Protein AF-A0A7V4Y779-F1 (afdb_monomer)

Structure (mmCIF, N/CA/C/O backbone):
data_AF-A0A7V4Y779-F1
#
_entry.id   AF-A0A7V4Y779-F1
#
loop_
_atom_site.group_PDB
_atom_site.id
_atom_site.type_symbol
_atom_site.label_atom_id
_atom_site.label_alt_id
_atom_site.label_comp_id
_atom_site.label_asym_id
_atom_site.label_entity_id
_atom_site.label_seq_id
_atom_site.pdbx_PDB_ins_code
_atom_site.Cartn_x
_atom_site.Cartn_y
_atom_site.Cartn_z
_atom_site.occupancy
_atom_site.B_iso_or_equiv
_atom_site.auth_seq_id
_atom_site.auth_comp_id
_atom_site.auth_asym_id
_atom_site.auth_atom_id
_atom_site.pdbx_PDB_model_num
ATOM 1 N N . MET A 1 1 ? -20.530 13.676 8.267 1.00 51.16 1 MET A N 1
ATOM 2 C CA . MET A 1 1 ? -19.904 12.947 7.145 1.00 51.16 1 MET A CA 1
ATOM 3 C C . MET A 1 1 ? -19.559 11.558 7.642 1.00 51.16 1 MET A C 1
ATOM 5 O O . MET A 1 1 ? -18.987 11.462 8.720 1.00 51.16 1 MET A O 1
ATOM 9 N N . SER A 1 2 ? -19.964 10.512 6.928 1.00 80.88 2 SER A N 1
ATOM 10 C CA . SER A 1 2 ? -19.666 9.124 7.300 1.00 80.88 2 SER A CA 1
ATOM 11 C C . SER A 1 2 ? -18.185 8.817 7.057 1.00 80.88 2 SER A C 1
ATOM 13 O O . SER A 1 2 ? -17.607 9.321 6.093 1.00 80.88 2 SER A O 1
ATOM 15 N N . GLN A 1 3 ? -17.570 8.020 7.930 1.00 87.81 3 GLN A N 1
ATOM 16 C CA . GLN A 1 3 ? -16.187 7.571 7.765 1.00 87.81 3 GLN A CA 1
ATOM 17 C C . GLN A 1 3 ? -16.073 6.675 6.524 1.00 87.81 3 GLN A C 1
ATOM 19 O O . GLN A 1 3 ? -16.968 5.875 6.250 1.00 87.81 3 GLN A O 1
ATOM 24 N N . LEU A 1 4 ? -14.987 6.823 5.764 1.00 95.44 4 LEU A N 1
ATOM 25 C CA . LEU A 1 4 ? -14.716 5.977 4.605 1.00 95.44 4 LEU A CA 1
ATOM 26 C C . LEU A 1 4 ? -14.466 4.536 5.044 1.00 95.44 4 LEU A C 1
ATOM 28 O O . LEU A 1 4 ? -13.885 4.284 6.104 1.00 95.44 4 LEU A O 1
ATOM 32 N N . SER A 1 5 ? -14.845 3.591 4.184 1.00 97.19 5 SER A N 1
ATOM 33 C CA . SER A 1 5 ? -14.383 2.217 4.327 1.00 97.19 5 SER A CA 1
ATOM 34 C C . SER A 1 5 ? -12.861 2.147 4.136 1.00 97.19 5 SER A C 1
ATOM 36 O O . SER A 1 5 ? -12.240 3.030 3.536 1.00 97.19 5 SER A O 1
ATOM 38 N N . VAL A 1 6 ? -12.245 1.071 4.629 1.00 97.69 6 VAL A N 1
ATOM 39 C CA . VAL A 1 6 ? -10.813 0.809 4.417 1.00 97.69 6 VAL A CA 1
ATOM 40 C C . VAL A 1 6 ? -10.481 0.736 2.921 1.00 97.69 6 VAL A C 1
ATOM 42 O O . VAL A 1 6 ? -9.465 1.282 2.501 1.00 97.69 6 VAL A O 1
ATOM 45 N N . GLU A 1 7 ? -11.341 0.111 2.112 1.00 97.81 7 GLU A N 1
ATOM 46 C CA . GLU A 1 7 ? -11.164 0.024 0.656 1.00 97.81 7 GLU A CA 1
ATOM 47 C C . GLU A 1 7 ? -11.185 1.416 0.011 1.00 97.81 7 GLU A C 1
ATOM 49 O O . GLU A 1 7 ? -10.229 1.791 -0.672 1.00 97.81 7 GLU A O 1
ATOM 54 N N . ASP A 1 8 ? -12.216 2.216 0.295 1.00 98.12 8 ASP A N 1
ATOM 55 C CA . ASP A 1 8 ? -12.373 3.552 -0.292 1.00 98.12 8 ASP A CA 1
ATOM 56 C C . ASP A 1 8 ? -11.234 4.487 0.107 1.00 98.12 8 ASP A C 1
ATOM 58 O O . ASP A 1 8 ? -10.712 5.231 -0.725 1.00 98.12 8 ASP A O 1
ATOM 62 N N . PHE A 1 9 ? -10.809 4.425 1.372 1.00 98.19 9 PHE A N 1
ATOM 63 C CA . PHE A 1 9 ? -9.679 5.202 1.863 1.00 98.19 9 PHE A CA 1
ATOM 64 C C . PHE A 1 9 ? -8.394 4.866 1.097 1.00 98.19 9 PHE A C 1
ATOM 66 O O . PHE A 1 9 ? -7.674 5.765 0.662 1.00 98.19 9 PHE A O 1
ATOM 73 N N . VAL A 1 10 ? -8.103 3.576 0.902 1.00 98.19 10 VAL A N 1
ATOM 74 C CA . VAL A 1 10 ? -6.882 3.134 0.215 1.00 98.19 10 VAL A CA 1
ATOM 75 C C . VAL A 1 10 ? -6.910 3.523 -1.261 1.00 98.19 10 VAL A C 1
ATOM 77 O O . VAL A 1 10 ? -5.927 4.066 -1.768 1.00 98.19 10 VAL A O 1
ATOM 80 N N . LEU A 1 11 ? -8.032 3.307 -1.951 1.00 97.81 11 LEU A N 1
ATOM 81 C CA . LEU A 1 11 ? -8.179 3.680 -3.360 1.00 97.81 11 LEU A CA 1
ATOM 82 C C . LEU A 1 11 ? -8.077 5.198 -3.560 1.00 97.81 11 LEU A C 1
ATOM 84 O O . LEU A 1 11 ? -7.433 5.661 -4.506 1.00 97.81 11 LEU A O 1
ATOM 88 N N . LEU A 1 12 ? -8.659 5.982 -2.649 1.00 97.69 12 LEU A N 1
ATOM 89 C CA . LEU A 1 12 ? -8.519 7.435 -2.641 1.00 97.69 12 LEU A CA 1
ATOM 90 C C . LEU A 1 12 ? -7.056 7.849 -2.445 1.00 97.69 12 LEU A C 1
ATOM 92 O O . LEU A 1 12 ? -6.559 8.694 -3.193 1.00 97.69 12 LEU A O 1
ATOM 96 N N . ALA A 1 13 ? -6.358 7.240 -1.485 1.00 98.06 13 ALA A N 1
ATOM 97 C CA . ALA A 1 13 ? -4.958 7.534 -1.207 1.00 98.06 13 ALA A CA 1
ATOM 98 C C . ALA A 1 13 ? -4.060 7.250 -2.419 1.00 98.06 13 ALA A C 1
ATOM 100 O O . ALA A 1 13 ? -3.258 8.107 -2.786 1.00 98.06 13 ALA A O 1
ATOM 101 N N . ILE A 1 14 ? -4.232 6.109 -3.101 1.00 97.94 14 ILE A N 1
ATOM 102 C CA . ILE A 1 14 ? -3.466 5.780 -4.318 1.00 97.94 14 ILE A CA 1
ATOM 103 C C . ILE A 1 14 ? -3.647 6.872 -5.382 1.00 97.94 14 ILE A C 1
ATOM 105 O O . ILE A 1 14 ? -2.675 7.317 -5.988 1.00 97.94 14 ILE A O 1
ATOM 109 N N . LYS A 1 15 ? -4.877 7.363 -5.582 1.00 96.50 15 LYS A N 1
ATOM 110 C CA . LYS A 1 15 ? -5.168 8.403 -6.583 1.00 96.50 15 LYS A CA 1
ATOM 111 C C . LYS A 1 15 ? -4.650 9.787 -6.198 1.00 96.50 15 LYS A C 1
ATOM 113 O O . LYS A 1 15 ? -4.286 10.554 -7.088 1.00 96.50 15 LYS A O 1
ATOM 118 N N . LYS A 1 16 ? -4.671 10.130 -4.908 1.00 97.38 16 LYS A N 1
ATOM 119 C CA . LYS A 1 16 ? -4.373 11.484 -4.413 1.00 97.38 16 LYS A CA 1
ATOM 120 C C . LYS A 1 16 ? -2.919 11.691 -4.006 1.00 97.38 16 LYS A C 1
ATOM 122 O O . LYS A 1 16 ? -2.444 12.814 -4.104 1.00 97.38 16 LYS A O 1
ATOM 127 N N . LEU A 1 17 ? -2.232 10.639 -3.563 1.00 97.19 17 LEU A N 1
ATOM 128 C CA . LEU A 1 17 ? -0.853 10.714 -3.070 1.00 97.19 17 LEU A CA 1
ATOM 129 C C . LEU A 1 17 ? 0.186 10.283 -4.116 1.00 97.19 17 LEU A C 1
ATOM 131 O O . LEU A 1 17 ? 1.386 10.361 -3.854 1.00 97.19 17 LEU A O 1
ATOM 135 N N . ARG A 1 18 ? -0.244 9.808 -5.292 1.00 94.81 18 ARG A N 1
ATOM 136 C CA . ARG A 1 18 ? 0.669 9.496 -6.400 1.00 94.81 18 ARG A CA 1
ATOM 137 C C . ARG A 1 18 ? 1.290 10.760 -6.987 1.00 94.81 18 ARG A C 1
ATOM 139 O O . ARG A 1 18 ? 0.657 11.813 -7.027 1.00 94.81 18 ARG A O 1
ATOM 146 N N . THR A 1 19 ? 2.522 10.639 -7.471 1.00 91.81 19 THR A N 1
ATOM 147 C CA . THR A 1 19 ? 3.307 11.756 -8.003 1.00 91.81 19 THR A CA 1
ATOM 148 C C . THR A 1 19 ? 3.586 11.579 -9.494 1.00 91.81 19 THR A C 1
ATOM 150 O O . THR A 1 19 ? 4.020 10.518 -9.948 1.00 91.81 19 THR A O 1
ATOM 153 N N . GLY A 1 20 ? 3.340 12.641 -10.267 1.00 89.88 20 GLY A N 1
ATOM 154 C CA . GLY A 1 20 ? 3.533 12.646 -11.718 1.00 89.88 20 GLY A CA 1
ATOM 155 C C . GLY A 1 20 ? 2.737 11.543 -12.419 1.00 89.88 20 GLY A C 1
ATOM 156 O O . GLY A 1 20 ? 1.549 11.352 -12.162 1.00 89.88 20 GLY A O 1
ATOM 157 N N . GLU A 1 21 ? 3.409 10.807 -13.300 1.00 89.19 21 GLU A N 1
ATOM 158 C CA . GLU A 1 21 ? 2.817 9.703 -14.064 1.00 89.19 21 GLU A CA 1
ATOM 159 C C . GLU A 1 21 ? 2.885 8.349 -13.338 1.00 89.19 21 GLU A C 1
ATOM 161 O O . GLU A 1 21 ? 2.391 7.337 -13.846 1.00 89.19 21 GLU A O 1
ATOM 166 N N . PHE A 1 22 ? 3.482 8.297 -12.140 1.00 91.88 22 PHE A N 1
ATOM 167 C CA . PHE A 1 22 ? 3.613 7.050 -11.398 1.00 91.88 22 PHE A CA 1
ATOM 168 C C . PHE A 1 22 ? 2.246 6.579 -10.890 1.00 91.88 22 PHE A C 1
ATOM 170 O O . PHE A 1 22 ? 1.503 7.312 -10.245 1.00 91.88 22 PHE A O 1
ATOM 177 N N . LYS A 1 23 ? 1.898 5.326 -11.192 1.00 94.56 23 LYS A N 1
ATOM 178 C CA . LYS A 1 23 ? 0.547 4.786 -10.970 1.00 94.56 23 LYS A CA 1
ATOM 179 C C . LYS A 1 23 ? 0.279 4.239 -9.569 1.00 94.56 23 LYS A C 1
ATOM 181 O O . LYS A 1 23 ? -0.850 3.866 -9.269 1.00 94.56 23 LYS A O 1
ATOM 186 N N . GLY A 1 24 ? 1.302 4.165 -8.725 1.00 96.12 24 GLY A N 1
ATOM 187 C CA . GLY A 1 24 ? 1.187 3.655 -7.362 1.00 96.12 24 GLY A CA 1
ATOM 188 C C . GLY A 1 24 ? 1.693 4.645 -6.326 1.00 96.12 24 GLY A C 1
ATOM 189 O O . GLY A 1 24 ? 2.157 5.734 -6.656 1.00 96.12 24 GLY A O 1
ATOM 190 N N . ILE A 1 25 ? 1.642 4.239 -5.061 1.00 98.12 25 ILE A N 1
ATOM 191 C CA . ILE A 1 25 ? 2.183 5.016 -3.939 1.00 98.12 25 ILE A CA 1
ATOM 192 C C . ILE A 1 25 ? 3.050 4.140 -3.045 1.00 98.12 25 ILE A C 1
ATOM 194 O O . ILE A 1 25 ? 2.716 2.985 -2.790 1.00 98.12 25 ILE A O 1
ATOM 198 N N . HIS A 1 26 ? 4.159 4.681 -2.544 1.00 97.69 26 HIS A N 1
ATOM 199 C CA . HIS A 1 26 ? 4.963 3.993 -1.537 1.00 97.69 26 HIS A CA 1
ATOM 200 C C . HIS A 1 26 ? 4.303 4.133 -0.164 1.00 97.69 26 HIS A C 1
ATOM 202 O O . HIS A 1 26 ? 4.100 5.254 0.294 1.00 97.69 26 HIS A O 1
ATOM 208 N N . SER A 1 27 ? 4.017 3.029 0.526 1.00 97.06 27 SER A N 1
ATOM 209 C CA . SER A 1 27 ? 3.250 3.028 1.786 1.00 97.06 27 SER A CA 1
ATOM 210 C C . SER A 1 27 ? 3.846 3.919 2.885 1.00 97.06 27 SER A C 1
ATOM 212 O O . SER A 1 27 ? 3.115 4.588 3.610 1.00 97.06 27 SER A O 1
ATOM 214 N N . VAL A 1 28 ? 5.180 3.960 2.978 1.00 96.75 28 VAL A N 1
ATOM 215 C CA . VAL A 1 28 ? 5.913 4.837 3.909 1.00 96.75 28 VAL A CA 1
ATOM 216 C C . VAL A 1 28 ? 6.099 6.251 3.345 1.0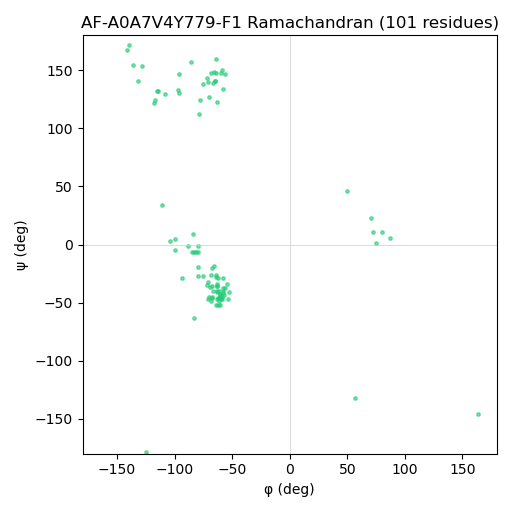0 96.75 28 VAL A C 1
ATOM 218 O O . VAL A 1 28 ? 5.552 7.195 3.898 1.00 96.75 28 VAL A O 1
ATOM 221 N N . TYR A 1 29 ? 6.824 6.417 2.231 1.00 95.75 29 TYR A N 1
ATOM 222 C CA . TYR A 1 29 ? 7.210 7.748 1.731 1.00 95.75 29 TYR A CA 1
ATOM 223 C C . TYR A 1 29 ? 6.057 8.641 1.259 1.00 95.75 29 TYR A C 1
ATOM 225 O O . TYR A 1 29 ? 6.237 9.849 1.177 1.00 95.75 29 TYR A O 1
ATOM 233 N N . SER A 1 30 ? 4.878 8.082 0.966 1.00 96.38 30 SER A N 1
ATOM 234 C CA . SER A 1 30 ? 3.683 8.887 0.664 1.00 96.38 30 SER A CA 1
ATOM 235 C C . SER A 1 30 ? 2.981 9.444 1.910 1.00 96.38 30 SER A C 1
ATOM 237 O O . SER A 1 30 ? 1.999 10.168 1.775 1.00 96.38 30 SER A O 1
ATOM 239 N N . GLY A 1 31 ? 3.415 9.059 3.116 1.00 97.50 31 GLY A N 1
ATOM 240 C CA . GLY A 1 31 ? 2.710 9.342 4.371 1.00 97.50 31 GLY A CA 1
ATOM 241 C C . GLY A 1 31 ? 1.458 8.483 4.592 1.00 97.50 31 GLY A C 1
ATOM 242 O O . GLY A 1 31 ? 0.794 8.620 5.619 1.00 97.50 31 GLY A O 1
ATOM 243 N N . PHE A 1 32 ? 1.138 7.561 3.672 1.00 98.31 32 PHE A N 1
ATOM 244 C CA . PHE A 1 32 ? -0.059 6.718 3.741 1.00 98.31 32 PHE A CA 1
ATOM 245 C C . PHE A 1 32 ? -0.182 5.956 5.067 1.00 98.31 32 PHE A C 1
ATOM 247 O O . PHE A 1 32 ? -1.251 5.967 5.669 1.00 98.31 32 PHE A O 1
ATOM 254 N N . ASN A 1 33 ? 0.892 5.321 5.547 1.00 98.19 33 ASN A N 1
ATOM 255 C CA . ASN A 1 33 ? 0.839 4.539 6.786 1.00 98.19 33 ASN A CA 1
ATOM 256 C C . ASN A 1 33 ? 0.480 5.390 8.013 1.00 98.19 33 ASN A C 1
ATOM 258 O O . ASN A 1 33 ? -0.263 4.928 8.879 1.00 98.19 33 ASN A O 1
ATOM 262 N N . GLU A 1 34 ? 1.011 6.609 8.104 1.00 98.19 34 GLU A N 1
ATOM 263 C CA . GLU A 1 34 ? 0.711 7.519 9.213 1.00 98.19 34 GLU A CA 1
ATOM 264 C C . GLU A 1 34 ? -0.721 8.042 9.104 1.00 98.19 34 GLU A C 1
ATOM 266 O O . GLU A 1 34 ? -1.483 7.946 10.065 1.00 98.19 34 GLU A O 1
ATOM 271 N N . ALA A 1 35 ? -1.122 8.486 7.909 1.00 98.25 35 ALA A N 1
ATOM 272 C CA . ALA A 1 35 ? -2.484 8.937 7.641 1.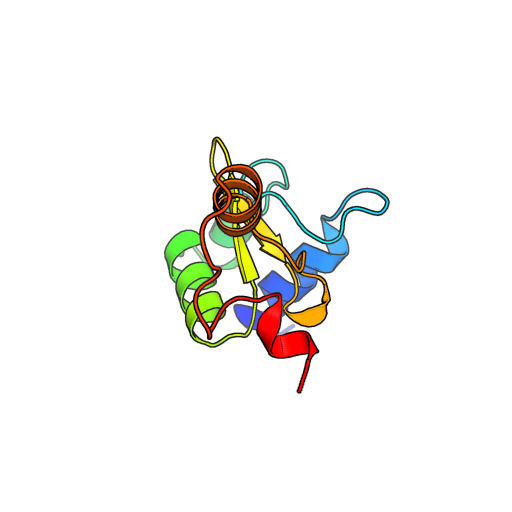00 98.25 35 ALA A CA 1
ATOM 273 C C . ALA A 1 35 ? -3.524 7.847 7.945 1.00 98.25 35 ALA A C 1
ATOM 275 O O . ALA A 1 35 ? -4.551 8.127 8.559 1.00 98.25 35 ALA A O 1
ATOM 276 N N . PHE A 1 36 ? -3.245 6.595 7.569 1.00 98.31 36 PHE A N 1
ATOM 277 C CA . PHE A 1 36 ? -4.117 5.455 7.838 1.00 98.31 36 PHE A CA 1
ATOM 278 C C . PHE A 1 36 ? -4.298 5.226 9.340 1.0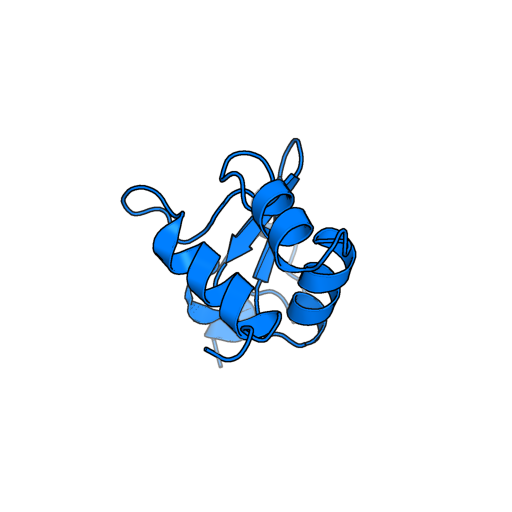0 98.31 36 PHE A C 1
ATOM 280 O O . PHE A 1 36 ? -5.425 5.102 9.814 1.00 98.31 36 PHE A O 1
ATOM 287 N N . LYS A 1 37 ? -3.196 5.209 10.101 1.00 98.06 37 LYS A N 1
ATOM 288 C CA . LYS A 1 37 ? -3.243 5.035 11.558 1.00 98.06 37 LYS A CA 1
ATOM 289 C C . LYS A 1 37 ? -4.031 6.157 12.22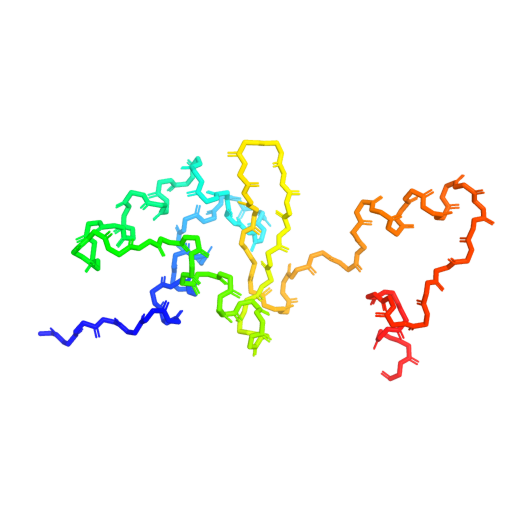8 1.00 98.06 37 LYS A C 1
ATOM 291 O O . LYS A 1 37 ? -4.831 5.873 13.109 1.00 98.06 37 LYS A O 1
ATOM 296 N N . ILE A 1 38 ? -3.843 7.408 11.808 1.00 97.88 38 ILE A N 1
ATOM 297 C CA . ILE A 1 38 ? -4.597 8.547 12.351 1.00 97.88 38 ILE A CA 1
ATOM 298 C C . ILE A 1 38 ? -6.092 8.398 12.036 1.00 97.88 38 ILE A C 1
ATOM 300 O O . ILE A 1 38 ? -6.924 8.538 12.929 1.00 97.88 38 ILE A O 1
ATOM 304 N N . TYR A 1 39 ? -6.437 8.076 10.787 1.00 97.62 39 TYR A N 1
ATOM 305 C CA . TYR A 1 39 ? -7.826 8.007 10.329 1.00 97.62 39 TYR A CA 1
ATOM 306 C C . TYR A 1 39 ? -8.610 6.817 10.905 1.00 97.62 39 TYR A C 1
ATOM 308 O O . TYR A 1 39 ? -9.815 6.921 11.120 1.00 97.62 39 TYR A O 1
ATOM 316 N N . PHE A 1 40 ? -7.941 5.690 11.158 1.00 96.88 40 PHE A N 1
ATOM 317 C CA . PHE A 1 40 ? -8.545 4.462 11.688 1.00 96.88 40 PHE A CA 1
ATOM 318 C C . PHE A 1 40 ? -8.097 4.152 13.127 1.00 96.88 40 PHE A C 1
ATOM 320 O O . PHE A 1 40 ? -7.945 2.986 13.490 1.00 96.88 40 PHE A O 1
ATOM 327 N N . ASN A 1 41 ? -7.868 5.182 13.951 1.00 96.00 41 ASN A N 1
ATOM 328 C CA . ASN A 1 41 ? -7.622 5.066 15.398 1.00 96.00 41 ASN A CA 1
ATOM 329 C C . ASN A 1 41 ? -6.541 4.033 15.787 1.00 96.00 41 ASN A C 1
ATOM 331 O O . ASN A 1 41 ? -6.716 3.233 16.703 1.00 96.00 41 ASN A O 1
ATOM 335 N N . GLY A 1 42 ? -5.408 4.049 15.089 1.00 96.44 42 GLY A N 1
ATOM 336 C CA . GLY A 1 42 ? -4.254 3.191 15.359 1.00 96.44 42 GLY A CA 1
ATOM 337 C C . GLY A 1 42 ? -4.298 1.820 14.682 1.00 96.44 42 GLY A C 1
ATOM 338 O O . GLY A 1 42 ? -3.396 1.017 14.916 1.00 96.44 42 GLY A O 1
ATOM 339 N N . ALA A 1 43 ? -5.295 1.547 13.833 1.00 97.31 43 ALA A N 1
ATOM 340 C CA . ALA A 1 43 ? -5.354 0.306 13.065 1.00 97.31 43 ALA A CA 1
ATOM 341 C C . ALA A 1 43 ? -4.088 0.083 12.218 1.00 97.31 43 ALA A C 1
ATOM 343 O O . ALA A 1 43 ? -3.478 1.027 11.709 1.00 97.31 43 ALA A O 1
ATOM 344 N N . ASP A 1 44 ? -3.708 -1.185 12.042 1.00 97.88 44 ASP A N 1
ATOM 345 C CA . ASP A 1 44 ? -2.500 -1.549 11.305 1.00 97.88 44 ASP A CA 1
ATOM 346 C C . ASP A 1 44 ? -2.723 -1.474 9.777 1.00 97.88 44 ASP A C 1
ATOM 348 O O . ASP A 1 44 ? -3.456 -2.307 9.220 1.00 97.88 44 ASP A O 1
ATOM 352 N N . PRO A 1 45 ? -2.069 -0.531 9.063 1.00 97.62 45 PRO A N 1
ATOM 353 C CA . PRO A 1 45 ? -2.187 -0.426 7.612 1.00 97.62 45 PRO A CA 1
ATOM 354 C C . PRO A 1 45 ? -1.671 -1.669 6.881 1.00 97.62 45 PRO A C 1
ATOM 356 O O . PRO A 1 45 ? -2.165 -1.981 5.797 1.00 97.62 45 PRO A O 1
ATOM 359 N N . VAL A 1 4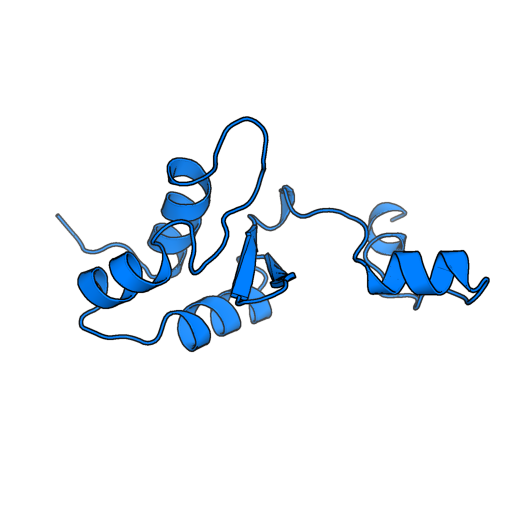6 ? -0.703 -2.404 7.443 1.00 97.12 46 VAL A N 1
ATOM 360 C CA . VAL A 1 46 ? -0.135 -3.599 6.802 1.00 97.12 46 VAL A CA 1
ATOM 361 C C . VAL A 1 46 ? -1.174 -4.710 6.758 1.00 97.12 46 VAL A C 1
ATOM 363 O O . VAL A 1 46 ? -1.413 -5.277 5.692 1.00 97.12 46 VAL A O 1
ATOM 366 N N . GLN A 1 47 ? -1.843 -4.984 7.879 1.00 97.88 47 GLN A N 1
ATOM 367 C CA . GLN A 1 47 ? -2.914 -5.984 7.942 1.00 97.88 47 GLN A CA 1
ATOM 368 C C . GLN A 1 47 ? -4.084 -5.614 7.027 1.00 97.88 47 GLN A C 1
ATOM 370 O O . GLN A 1 47 ? -4.556 -6.448 6.249 1.00 97.88 47 GLN A O 1
ATOM 375 N N . ALA A 1 48 ? -4.513 -4.349 7.071 1.00 97.81 48 ALA A N 1
ATOM 376 C CA . ALA A 1 48 ? -5.617 -3.848 6.261 1.00 97.81 48 ALA A CA 1
ATOM 377 C C . ALA A 1 48 ? -5.340 -3.984 4.755 1.00 97.81 48 ALA A C 1
ATOM 379 O O . ALA A 1 48 ? -6.126 -4.583 4.019 1.00 97.81 48 ALA A O 1
ATOM 380 N N . THR A 1 49 ? -4.189 -3.491 4.295 1.00 97.62 49 THR A N 1
ATOM 381 C CA . THR A 1 49 ? -3.815 -3.555 2.875 1.00 97.62 49 THR A CA 1
ATOM 382 C C . THR A 1 49 ? -3.523 -4.985 2.422 1.00 97.62 49 THR A C 1
ATOM 384 O O . THR A 1 49 ? -3.930 -5.367 1.328 1.00 97.62 49 THR A O 1
ATOM 387 N N . SER A 1 50 ? -2.915 -5.826 3.265 1.00 97.31 50 SER A N 1
ATOM 388 C CA . SER A 1 50 ? -2.697 -7.248 2.953 1.00 97.31 50 SER A CA 1
ATOM 389 C C . SER A 1 50 ? -4.009 -8.016 2.788 1.00 97.31 50 SER A C 1
ATOM 391 O O . SER A 1 50 ? -4.105 -8.910 1.946 1.00 97.31 50 SER A O 1
ATOM 393 N N . LYS A 1 51 ? -5.045 -7.679 3.568 1.00 98.06 51 LYS A N 1
ATOM 394 C CA . LYS A 1 51 ? -6.394 -8.225 3.379 1.00 98.06 51 LYS A CA 1
ATOM 395 C C . LYS A 1 51 ? -6.974 -7.802 2.025 1.00 98.06 51 LYS A C 1
ATOM 397 O O . LYS A 1 51 ? -7.324 -8.677 1.241 1.00 98.06 51 LYS A O 1
ATOM 402 N N . LEU A 1 52 ? -6.968 -6.504 1.714 1.00 97.94 52 LEU A N 1
ATOM 403 C CA . LEU A 1 52 ? -7.457 -5.991 0.427 1.00 97.94 52 LEU A CA 1
ATOM 404 C C . LEU A 1 52 ? -6.720 -6.601 -0.774 1.00 97.94 52 LEU A C 1
ATOM 406 O O . LEU A 1 52 ? -7.331 -6.891 -1.799 1.00 97.94 52 LEU A O 1
ATOM 410 N N . ALA A 1 53 ? -5.411 -6.823 -0.653 1.00 96.62 53 ALA A N 1
ATOM 411 C CA . ALA A 1 53 ? -4.618 -7.447 -1.706 1.00 96.62 53 ALA A CA 1
ATOM 412 C C . ALA A 1 53 ? -4.998 -8.917 -1.932 1.00 96.62 53 ALA A C 1
ATOM 414 O O . ALA A 1 53 ? -5.100 -9.353 -3.077 1.00 96.62 53 ALA A O 1
ATOM 415 N N . ARG A 1 54 ? -5.256 -9.678 -0.857 1.00 96.38 54 ARG A N 1
ATOM 416 C CA . ARG A 1 54 ? -5.769 -11.058 -0.956 1.00 96.38 54 ARG A CA 1
ATOM 417 C C . ARG A 1 54 ? -7.154 -11.114 -1.598 1.00 96.38 54 ARG A C 1
ATOM 419 O O . ARG A 1 54 ? -7.438 -12.052 -2.331 1.00 96.38 54 ARG A O 1
ATOM 426 N N . GLU A 1 55 ? -7.981 -10.105 -1.349 1.00 96.12 55 GLU A N 1
ATOM 427 C CA . GLU A 1 55 ? -9.316 -9.952 -1.941 1.00 96.12 55 GLU A CA 1
ATOM 428 C C . GLU A 1 55 ? -9.278 -9.391 -3.377 1.00 96.12 55 GLU A C 1
ATOM 430 O O . GLU A 1 55 ? -10.322 -9.218 -4.000 1.00 96.12 55 GLU A O 1
ATOM 435 N N . GLY A 1 56 ? -8.090 -9.093 -3.918 1.00 95.06 56 GLY A N 1
ATOM 436 C CA . GLY A 1 56 ? -7.922 -8.559 -5.271 1.00 95.06 56 GLY A CA 1
ATOM 437 C C . GLY A 1 56 ? -8.370 -7.104 -5.442 1.00 95.06 56 GLY A C 1
ATOM 438 O O . GLY A 1 56 ? -8.444 -6.621 -6.569 1.00 95.06 56 GLY A O 1
ATOM 439 N N . LYS A 1 57 ? -8.650 -6.392 -4.345 1.00 97.75 57 LYS A N 1
ATOM 440 C CA . LYS A 1 57 ? -9.098 -4.990 -4.355 1.00 97.75 57 LYS A CA 1
ATOM 441 C C . LYS A 1 57 ? -7.974 -4.003 -4.655 1.00 97.75 57 LYS A C 1
ATOM 443 O O . LYS A 1 57 ? -8.221 -2.923 -5.179 1.00 97.75 57 LYS A O 1
ATOM 448 N N . ILE A 1 58 ? -6.739 -4.378 -4.328 1.00 97.56 58 ILE A N 1
ATOM 449 C CA . ILE A 1 58 ? -5.516 -3.630 -4.637 1.00 97.56 58 ILE A CA 1
ATOM 450 C C . ILE A 1 58 ? -4.396 -4.599 -5.014 1.00 97.56 58 ILE A C 1
ATOM 452 O O . ILE A 1 58 ? -4.476 -5.796 -4.741 1.00 97.56 58 ILE A O 1
ATOM 456 N N . VAL A 1 59 ? -3.305 -4.076 -5.570 1.00 96.25 59 VAL A N 1
ATOM 457 C CA . VAL A 1 59 ? -2.067 -4.836 -5.777 1.00 96.25 59 VAL A CA 1
ATOM 458 C C . VAL A 1 59 ? -0.957 -4.261 -4.908 1.00 96.25 59 VAL A C 1
ATOM 460 O O . VAL A 1 59 ? -0.718 -3.055 -4.894 1.00 96.25 59 VAL A O 1
ATOM 463 N N . ILE A 1 60 ? -0.248 -5.146 -4.209 1.00 95.62 60 ILE A N 1
ATOM 464 C CA . ILE A 1 60 ? 0.916 -4.813 -3.387 1.00 95.62 60 ILE A CA 1
ATOM 465 C C . ILE A 1 60 ? 2.174 -5.330 -4.079 1.00 95.62 60 ILE A C 1
ATOM 467 O O . ILE A 1 60 ? 2.259 -6.503 -4.449 1.00 95.62 60 ILE A O 1
ATOM 471 N N . ARG A 1 61 ? 3.178 -4.464 -4.230 1.00 92.25 61 ARG A N 1
ATOM 472 C CA . ARG A 1 61 ? 4.515 -4.850 -4.695 1.00 92.25 61 ARG A CA 1
ATOM 473 C C . ARG A 1 61 ? 5.556 -4.551 -3.616 1.00 92.25 61 ARG A C 1
ATOM 475 O O . ARG A 1 61 ? 5.686 -3.389 -3.233 1.00 92.25 61 ARG A O 1
ATOM 482 N N . PRO A 1 62 ? 6.316 -5.550 -3.139 1.00 91.62 62 PRO A N 1
ATOM 483 C CA . PRO A 1 62 ? 7.375 -5.307 -2.170 1.00 91.62 62 PRO A CA 1
ATOM 484 C C . PRO A 1 62 ? 8.505 -4.489 -2.796 1.00 91.62 62 PRO A C 1
ATOM 486 O O . PRO A 1 62 ? 8.908 -4.722 -3.938 1.00 91.62 62 PRO A O 1
ATOM 489 N N . VAL A 1 63 ? 9.024 -3.535 -2.030 1.00 91.50 63 VAL A N 1
ATOM 490 C CA . VAL A 1 63 ? 10.183 -2.709 -2.380 1.00 91.50 63 VAL A CA 1
ATOM 491 C C . VAL A 1 63 ? 11.070 -2.526 -1.149 1.00 91.50 63 VAL A C 1
ATOM 493 O O . VAL A 1 63 ? 10.720 -2.921 -0.038 1.00 91.50 63 VAL A O 1
ATOM 496 N N . ARG A 1 64 ? 12.261 -1.948 -1.325 1.00 89.62 64 ARG A N 1
ATOM 497 C CA . ARG A 1 64 ? 13.145 -1.668 -0.190 1.00 89.62 64 ARG A CA 1
ATOM 498 C C . ARG A 1 64 ? 12.463 -0.669 0.749 1.00 89.62 64 ARG A C 1
ATOM 500 O O . ARG A 1 64 ? 12.143 0.431 0.323 1.00 89.62 64 ARG A O 1
ATOM 507 N N . GLY A 1 65 ? 12.289 -1.047 2.016 1.00 91.25 65 GLY A N 1
ATOM 508 C CA . GLY A 1 65 ? 11.726 -0.165 3.044 1.00 91.25 65 GLY A CA 1
ATOM 509 C C . GLY A 1 65 ? 10.197 -0.048 3.042 1.00 91.25 65 GLY A C 1
ATOM 510 O O . GLY A 1 65 ? 9.664 0.810 3.739 1.00 91.25 65 GLY A O 1
ATOM 511 N N . GLY A 1 66 ? 9.477 -0.891 2.295 1.00 94.31 66 GLY A N 1
ATOM 512 C CA . GLY A 1 66 ? 8.017 -0.899 2.326 1.00 94.31 66 GLY A CA 1
ATOM 513 C C . GLY A 1 66 ? 7.388 -1.622 1.144 1.00 94.31 66 GLY A C 1
ATOM 514 O O . GLY A 1 66 ? 7.912 -2.608 0.626 1.00 94.31 66 GLY A O 1
ATOM 515 N N . VAL A 1 67 ? 6.234 -1.120 0.717 1.00 96.19 67 VAL A N 1
ATOM 516 C CA . VAL A 1 67 ? 5.505 -1.645 -0.437 1.00 96.19 67 VAL A CA 1
ATOM 517 C C . VAL A 1 67 ? 5.003 -0.504 -1.308 1.00 96.19 67 VAL A C 1
ATOM 519 O O . VAL A 1 67 ? 4.761 0.597 -0.813 1.00 96.19 67 VAL A O 1
ATOM 522 N N . ILE A 1 68 ? 4.808 -0.782 -2.593 1.00 96.81 68 ILE A N 1
ATOM 523 C CA . ILE A 1 68 ? 4.011 0.071 -3.468 1.00 96.81 68 ILE A CA 1
ATOM 524 C C . ILE A 1 68 ? 2.594 -0.489 -3.550 1.00 96.81 68 ILE A C 1
ATOM 526 O O . ILE A 1 68 ? 2.413 -1.683 -3.808 1.00 96.81 68 ILE A O 1
ATOM 530 N N . LEU A 1 69 ? 1.613 0.381 -3.334 1.00 97.69 69 LEU A N 1
ATOM 531 C CA . LEU A 1 69 ? 0.193 0.096 -3.500 1.00 97.69 69 LEU A CA 1
ATOM 532 C C . LEU A 1 69 ? -0.260 0.581 -4.878 1.00 97.69 69 LEU A C 1
ATOM 534 O O . LEU A 1 69 ? 0.039 1.714 -5.259 1.00 97.69 69 LEU A O 1
ATOM 538 N N . TYR A 1 70 ? -0.993 -0.262 -5.598 1.00 97.31 70 TYR A N 1
ATOM 539 C CA . TYR A 1 70 ? -1.585 0.044 -6.899 1.00 97.31 70 TYR A CA 1
ATOM 540 C C . TYR A 1 70 ? -3.072 -0.296 -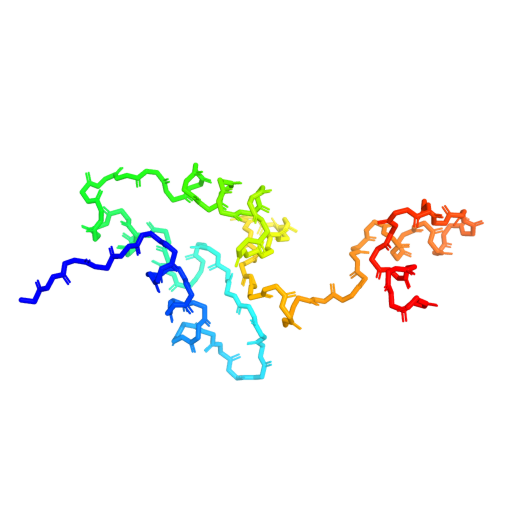6.907 1.00 97.31 70 TYR A C 1
ATOM 542 O O . TYR A 1 70 ? -3.511 -1.220 -6.215 1.00 97.31 70 TYR A O 1
ATOM 550 N N . GLN A 1 71 ? -3.826 0.396 -7.760 1.00 96.38 71 GLN A N 1
ATOM 551 C CA . GLN A 1 71 ? -5.106 -0.132 -8.220 1.00 96.38 71 GLN A CA 1
ATOM 552 C C . GLN A 1 71 ? -4.872 -1.419 -9.035 1.00 96.38 71 GLN A C 1
ATOM 554 O O . GLN A 1 71 ? -3.836 -1.517 -9.706 1.00 96.38 71 GLN A O 1
ATOM 559 N N . PRO A 1 72 ? -5.795 -2.398 -9.001 1.00 91.81 72 PRO A N 1
ATOM 560 C CA . PRO A 1 72 ? -5.635 -3.664 -9.716 1.00 91.81 72 PRO A CA 1
ATOM 561 C C . PRO A 1 72 ? -5.313 -3.501 -11.205 1.00 91.81 72 PRO A C 1
ATOM 563 O O . PRO A 1 72 ? -4.436 -4.188 -11.726 1.00 91.81 72 PRO A O 1
ATOM 566 N N . GLU A 1 73 ? -5.972 -2.554 -11.870 1.00 91.38 73 GLU A N 1
ATOM 567 C CA . GLU A 1 73 ? -5.849 -2.285 -13.303 1.00 91.38 73 GLU A CA 1
ATOM 568 C C . GLU A 1 73 ? -4.608 -1.466 -13.698 1.00 91.38 73 GLU A C 1
ATOM 570 O O . GLU A 1 73 ? -4.189 -1.506 -14.854 1.00 91.38 73 GLU A O 1
ATOM 575 N N . GLU A 1 74 ? -3.989 -0.746 -12.756 1.00 91.19 74 GLU A N 1
ATOM 576 C 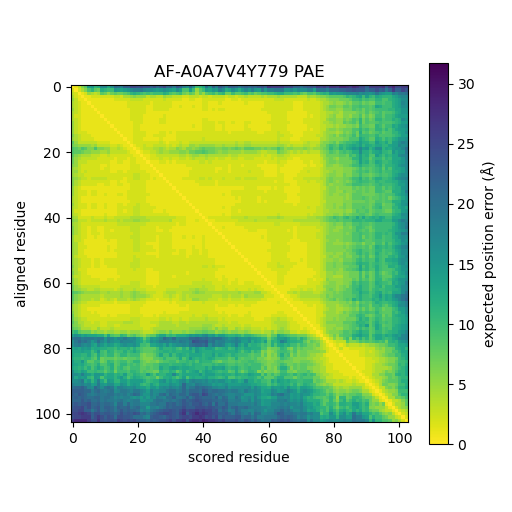CA . GLU A 1 74 ? -2.821 0.108 -13.025 1.00 91.19 74 GLU A CA 1
ATOM 577 C C . GLU A 1 74 ? -1.496 -0.517 -12.543 1.00 91.19 74 GLU A C 1
ATOM 579 O O . GLU A 1 74 ? -0.429 0.098 -12.640 1.00 91.19 74 GLU A O 1
ATOM 584 N N . ALA A 1 75 ? -1.539 -1.744 -12.016 1.00 89.25 75 ALA A N 1
ATOM 585 C CA . ALA A 1 75 ? -0.352 -2.443 -11.548 1.00 89.25 75 ALA A CA 1
ATOM 586 C C . ALA A 1 75 ? 0.558 -2.884 -12.718 1.00 89.25 75 ALA A C 1
ATOM 588 O O . ALA A 1 75 ? 0.072 -3.404 -13.727 1.00 89.25 75 ALA A O 1
ATOM 589 N N . PRO A 1 76 ? 1.896 -2.766 -12.589 1.00 84.62 76 PRO A N 1
ATOM 590 C CA . PRO A 1 76 ? 2.824 -3.248 -13.609 1.00 84.62 76 PRO A CA 1
ATOM 591 C C . PRO A 1 76 ? 2.663 -4.750 -13.887 1.00 84.62 76 PRO A C 1
ATOM 593 O O . PRO A 1 76 ? 2.622 -5.569 -12.958 1.00 84.62 76 PRO A O 1
ATOM 596 N N . ALA A 1 77 ? 2.619 -5.092 -15.180 1.00 72.81 77 ALA A N 1
ATOM 597 C CA .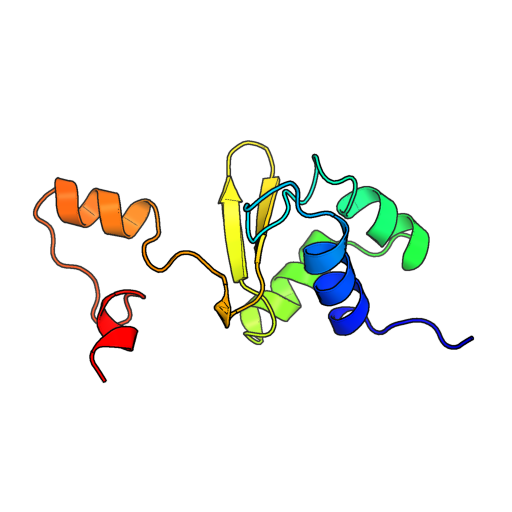 ALA A 1 77 ? 2.320 -6.437 -15.678 1.00 72.81 77 ALA A CA 1
ATOM 598 C C . ALA A 1 77 ? 3.410 -7.478 -15.381 1.00 72.81 77 ALA A C 1
ATOM 600 O O . ALA A 1 77 ? 3.096 -8.654 -15.280 1.00 72.81 77 ALA A O 1
ATOM 601 N N . LEU A 1 78 ? 4.665 -7.058 -15.220 1.00 67.50 78 LEU A N 1
ATOM 602 C CA . LEU A 1 78 ? 5.793 -7.939 -14.921 1.00 67.50 78 LEU A CA 1
ATOM 603 C C . LEU A 1 78 ? 6.366 -7.581 -13.556 1.00 67.50 78 LEU A C 1
ATOM 605 O O . LEU A 1 78 ? 6.735 -6.434 -13.292 1.00 67.50 78 LEU A O 1
ATOM 609 N N . ASN A 1 79 ? 6.437 -8.566 -12.671 1.00 72.25 79 ASN A N 1
ATOM 610 C CA . ASN A 1 79 ? 7.139 -8.412 -11.409 1.00 72.25 79 ASN A CA 1
ATOM 611 C C . ASN A 1 79 ? 8.631 -8.720 -11.581 1.00 72.25 79 ASN A C 1
ATOM 613 O O . ASN A 1 79 ? 9.038 -9.412 -12.511 1.00 72.25 79 ASN A O 1
ATOM 617 N N . ARG A 1 80 ? 9.473 -8.194 -10.685 1.00 73.19 80 ARG A N 1
ATOM 618 C CA . ARG A 1 80 ? 10.935 -8.357 -10.785 1.00 73.19 80 ARG A CA 1
ATOM 619 C C . ARG A 1 80 ? 11.382 -9.822 -10.793 1.00 73.19 80 ARG A C 1
ATOM 621 O O . ARG A 1 80 ? 12.414 -10.109 -11.382 1.00 73.19 80 ARG A O 1
ATOM 628 N N . GLY A 1 81 ? 10.623 -10.721 -10.166 1.00 81.06 81 GLY A N 1
ATOM 629 C CA . GLY A 1 81 ? 10.886 -12.158 -10.188 1.00 81.06 81 GLY A CA 1
ATOM 630 C C . GLY A 1 81 ? 10.622 -12.769 -11.561 1.00 81.06 81 GLY A C 1
ATOM 631 O O . GLY A 1 81 ? 11.471 -13.484 -12.067 1.00 81.06 81 GLY A O 1
ATOM 632 N N . GLU A 1 82 ? 9.505 -12.423 -12.205 1.00 82.38 82 GLU A N 1
ATOM 633 C CA . GLU A 1 82 ? 9.217 -12.853 -13.584 1.00 82.38 82 GLU A CA 1
ATOM 634 C C . GLU A 1 82 ? 10.291 -12.342 -14.557 1.00 82.38 82 GLU A C 1
ATOM 636 O O . GLU A 1 82 ? 10.818 -13.116 -15.348 1.00 82.38 82 GLU A O 1
ATOM 641 N N . LEU A 1 83 ? 10.705 -11.076 -14.430 1.00 81.88 83 LEU A N 1
ATOM 642 C CA . LEU A 1 83 ? 11.821 -10.533 -15.217 1.00 81.88 83 LEU A CA 1
ATOM 643 C C . LEU A 1 83 ? 13.152 -11.236 -14.921 1.00 81.88 83 LEU A C 1
ATOM 645 O O . LEU A 1 83 ? 13.982 -11.383 -15.813 1.00 81.88 83 LEU A O 1
ATOM 649 N N . ALA A 1 84 ? 13.389 -11.639 -13.671 1.00 87.31 84 ALA A N 1
ATOM 650 C CA . ALA A 1 84 ? 14.589 -12.383 -13.306 1.00 87.31 84 ALA A CA 1
ATOM 651 C C . ALA A 1 84 ? 14.579 -13.782 -13.931 1.00 87.31 84 ALA A C 1
ATOM 653 O O . ALA A 1 84 ? 15.573 -14.163 -14.536 1.00 87.31 84 ALA A O 1
ATOM 654 N N . LEU A 1 85 ? 13.456 -14.503 -13.856 1.00 88.12 85 LEU A N 1
ATOM 655 C CA . LEU A 1 85 ? 13.288 -15.810 -14.497 1.00 88.12 85 LEU A CA 1
ATOM 656 C C . LEU A 1 85 ? 13.499 -15.719 -16.010 1.00 88.12 85 LEU A C 1
ATOM 658 O O . LEU A 1 85 ? 14.259 -16.510 -16.561 1.00 88.12 85 LEU A O 1
ATOM 662 N N . GLU A 1 86 ? 12.918 -14.708 -16.659 1.00 85.69 86 GLU A N 1
ATOM 663 C CA . GLU A 1 86 ? 13.123 -14.453 -18.087 1.00 85.69 86 GLU A CA 1
ATOM 664 C C . GLU A 1 86 ? 14.607 -14.219 -18.410 1.00 85.69 86 GLU A C 1
ATOM 666 O O . GLU A 1 86 ? 15.157 -14.864 -19.300 1.00 85.69 86 GLU A O 1
ATOM 671 N N . LYS A 1 87 ? 15.300 -13.374 -17.631 1.00 86.12 87 LYS A N 1
ATOM 672 C CA . LYS A 1 87 ? 16.747 -13.133 -17.785 1.00 86.12 87 LYS A CA 1
ATOM 673 C C . LYS A 1 87 ? 17.607 -14.367 -17.518 1.00 86.12 87 LYS A C 1
ATOM 675 O O . LYS A 1 87 ? 18.706 -14.463 -18.055 1.00 86.12 87 LYS A O 1
ATOM 680 N N . MET A 1 88 ? 17.130 -15.285 -16.685 1.00 91.75 88 MET A N 1
ATOM 681 C CA . MET A 1 88 ? 17.780 -16.566 -16.410 1.00 91.75 88 MET A CA 1
ATOM 682 C C . MET A 1 88 ? 17.478 -17.623 -17.485 1.00 91.75 88 MET A C 1
ATOM 684 O O . MET A 1 88 ? 18.037 -18.714 -17.415 1.00 91.75 88 MET A O 1
ATOM 688 N N . GLY A 1 89 ? 16.597 -17.338 -18.452 1.00 91.12 89 GLY A N 1
ATOM 689 C CA . GLY A 1 89 ? 16.139 -18.316 -19.442 1.00 91.12 89 GLY A CA 1
ATOM 690 C C . GLY A 1 89 ? 15.231 -19.402 -18.855 1.00 91.12 89 GLY A C 1
ATOM 691 O O . GLY A 1 89 ? 15.134 -20.491 -19.417 1.00 91.12 89 GLY A O 1
ATOM 692 N N . LEU A 1 90 ? 14.588 -19.136 -17.714 1.00 90.31 90 LEU A N 1
ATOM 693 C CA . LEU A 1 90 ? 13.702 -20.075 -17.030 1.00 90.31 90 LEU A CA 1
ATOM 694 C C . LEU A 1 90 ? 12.231 -19.824 -17.397 1.00 90.31 90 LEU A C 1
ATOM 696 O O . LEU A 1 90 ? 11.830 -18.673 -17.595 1.00 90.31 90 LEU A O 1
ATOM 700 N N . PRO A 1 91 ? 11.400 -20.881 -17.464 1.00 84.56 91 PRO A N 1
ATOM 701 C CA . PRO A 1 91 ? 9.992 -20.736 -17.805 1.00 84.56 91 PRO A CA 1
ATOM 702 C C . PRO A 1 91 ? 9.234 -19.942 -16.736 1.00 84.56 91 PRO A C 1
ATOM 704 O O . PRO A 1 91 ? 9.431 -20.126 -15.532 1.00 84.56 91 PRO A O 1
ATOM 707 N N . LEU A 1 92 ? 8.317 -19.080 -17.184 1.00 79.56 92 LEU A N 1
ATOM 708 C CA . LEU A 1 92 ? 7.368 -18.417 -16.295 1.00 79.56 92 LEU A CA 1
ATOM 709 C C . LEU A 1 92 ? 6.277 -19.413 -15.872 1.00 79.56 92 LEU A C 1
ATOM 711 O O . LEU A 1 92 ? 5.776 -20.156 -16.717 1.00 79.56 92 LEU A O 1
ATOM 715 N N . PRO A 1 93 ? 5.856 -19.420 -14.595 1.00 75.25 93 PRO A N 1
ATOM 716 C CA . PRO A 1 93 ? 4.746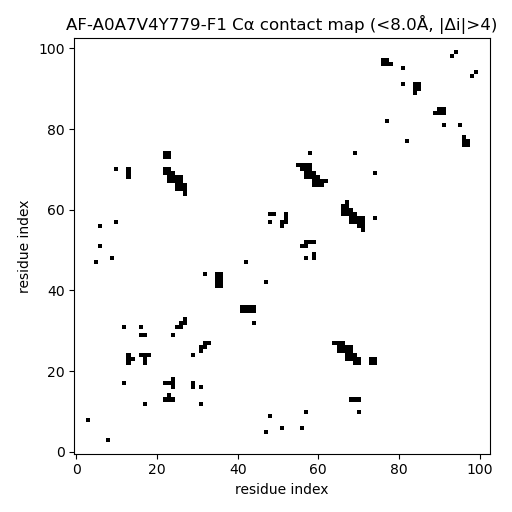 -20.258 -14.157 1.00 75.25 93 PRO A CA 1
ATOM 717 C C . PRO A 1 93 ? 3.460 -19.905 -14.922 1.00 75.25 93 PRO A C 1
ATOM 719 O O . PRO A 1 93 ? 3.229 -18.740 -15.261 1.00 75.25 93 PRO A O 1
ATOM 722 N N . GLU A 1 94 ? 2.591 -20.894 -15.158 1.00 67.12 94 GLU A N 1
ATOM 723 C CA . GLU A 1 94 ? 1.360 -20.717 -15.950 1.00 67.12 94 GLU A CA 1
ATOM 724 C C . GLU A 1 94 ? 0.465 -19.583 -15.425 1.00 67.12 94 GLU A C 1
ATOM 726 O O . GLU A 1 94 ? -0.111 -18.837 -16.213 1.00 67.12 94 GLU A O 1
ATOM 731 N N . ASN A 1 95 ? 0.441 -19.375 -14.105 1.00 65.25 95 ASN A N 1
ATOM 732 C CA . ASN A 1 95 ? -0.340 -18.329 -13.436 1.00 65.25 95 ASN A CA 1
ATOM 733 C C . ASN A 1 95 ? 0.333 -16.940 -13.395 1.00 65.25 95 ASN A C 1
ATOM 735 O O . ASN A 1 95 ? -0.163 -16.049 -12.688 1.00 65.25 95 ASN A O 1
ATOM 739 N N . SER A 1 96 ? 1.445 -16.753 -14.118 1.00 63.34 96 SER A N 1
ATOM 740 C CA . SER A 1 96 ? 2.170 -15.479 -14.225 1.00 63.34 96 SER A CA 1
ATOM 741 C C . SER A 1 96 ? 1.288 -14.357 -14.779 1.00 63.34 96 SER A C 1
ATOM 743 O O . SER A 1 96 ? 0.358 -14.575 -15.562 1.00 63.34 96 SER A O 1
ATOM 745 N N . ALA A 1 97 ? 1.581 -13.123 -14.372 1.00 61.62 97 ALA A N 1
ATOM 746 C CA . ALA A 1 97 ? 0.826 -11.948 -14.799 1.00 61.62 97 ALA A CA 1
ATOM 747 C C . ALA A 1 97 ? 0.939 -11.706 -16.320 1.00 61.62 97 ALA A C 1
ATOM 749 O O . ALA A 1 97 ? 0.000 -11.197 -16.934 1.00 61.62 97 ALA A O 1
ATOM 750 N N . SER A 1 98 ? 2.034 -12.164 -16.939 1.00 57.38 98 SER A N 1
ATOM 751 C CA . SER A 1 98 ? 2.235 -12.156 -18.395 1.00 57.38 98 SER A CA 1
ATOM 752 C C . SER A 1 98 ? 1.284 -13.105 -19.142 1.00 57.38 98 SER A C 1
ATOM 754 O O . SER A 1 98 ? 0.805 -12.771 -20.225 1.00 57.38 98 SER A O 1
ATOM 756 N N . ASN A 1 99 ? 0.946 -14.262 -18.558 1.00 54.09 99 ASN A N 1
ATOM 757 C CA . ASN A 1 99 ? 0.065 -15.248 -19.194 1.00 54.09 99 ASN A CA 1
ATOM 758 C C . ASN A 1 99 ? -1.425 -14.904 -19.078 1.00 54.09 99 ASN A C 1
ATOM 760 O O . ASN A 1 99 ? -2.199 -15.259 -19.964 1.00 54.09 99 ASN A O 1
ATOM 764 N N . ARG A 1 100 ? -1.842 -14.159 -18.044 1.00 56.06 100 ARG A N 1
ATOM 765 C CA . ARG A 1 100 ? -3.250 -13.733 -17.892 1.00 56.06 100 ARG A CA 1
ATOM 766 C C . ARG A 1 100 ? -3.714 -12.739 -18.959 1.00 56.06 100 ARG A C 1
ATOM 768 O O . ARG A 1 100 ? -4.910 -12.621 -19.167 1.00 56.06 100 ARG A O 1
ATOM 775 N N . LYS A 1 101 ? -2.792 -12.046 -19.641 1.00 50.97 101 LYS A N 1
ATOM 776 C CA . LYS A 1 101 ? -3.104 -11.117 -20.745 1.00 50.97 101 LYS A CA 1
ATOM 777 C C . LYS A 1 101 ? -3.290 -11.793 -22.110 1.00 50.97 101 LYS A C 1
ATOM 779 O O . LYS A 1 101 ? -3.610 -11.105 -23.071 1.00 50.97 101 LYS A O 1
ATOM 784 N N . ARG A 1 102 ? -3.038 -13.103 -22.222 1.00 49.50 102 ARG A N 1
ATOM 785 C CA . ARG A 1 102 ? -3.151 -13.864 -23.482 1.00 49.50 102 ARG A CA 1
ATOM 786 C C . ARG A 1 102 ? -4.455 -14.667 -23.605 1.00 49.50 102 ARG A C 1
ATOM 788 O O . ARG A 1 102 ? -4.587 -15.421 -24.564 1.00 49.50 102 ARG A O 1
ATOM 795 N N . LYS A 1 103 ? -5.377 -14.537 -22.648 1.00 41.97 103 LYS A N 1
ATOM 796 C CA . LYS A 1 103 ? -6.726 -15.115 -22.698 1.00 41.97 103 LYS A CA 1
ATOM 797 C C . LYS A 1 103 ? -7.771 -14.021 -22.825 1.00 41.97 103 LYS A C 1
ATOM 799 O O . LYS A 1 103 ? -7.555 -12.958 -22.204 1.00 41.97 103 LYS A O 1
#

Sequence (103 aa):
MSQLSVEDFVLLAIKKLRTGEFKGIHSVYSGFNEAFKIYFNGADPVQATSKLAREGKIVIRPVRGGVILYQPEEAPALNRGELALEKMGLPLPENSASNRKRK

Secondary structure (DSSP, 8-state):
-PPPPHHHHHHHHHHHH--TT--EEETTTTSHHHHHHHHTTT--HHHHHHHHHHTTSSEEEEETTEEEEE-GGGS-SS-HHHHHHHHTTPPPPTT-TTTGGG-

Foldseek 3Di:
DDQDDLLRLLVVLQVPQDDDPDQWDFCVPSCVQVVVCVSVVRDGNVVSVVVCCVVLQWPWADDVPGIIIHGSVSDDQDHPVNVVCVVVVHDDPCPGSVNVVVD

Mean predicted aligned error: 6.51 Å

Solvent-accessible surface area (backbone atoms only — not comparable to full-atom values): 6123 Å² total; per-residue (Å²): 133,83,82,72,52,74,67,58,48,50,57,48,43,34,72,70,55,32,60,89,89,49,61,37,27,42,39,56,87,55,44,47,47,59,52,42,20,66,76,52,80,65,46,60,51,66,62,54,50,53,50,37,34,74,71,58,68,28,38,76,44,84,51,92,91,47,36,35,39,21,47,60,89,60,45,78,62,70,50,73,65,58,53,47,33,53,75,68,74,44,85,76,62,81,87,34,62,70,51,64,74,76,110

pLDDT: mean 89.09, std 13.32, range [41.97, 98.31]

Radius of gyration: 15.35 Å; Cα contacts (8 Å, |Δi|>4): 110; chains: 1; bounding box: 38×34×39 Å

Nearest PDB structures (foldseek):
  2dk8-assembly1_A  TM=5.972E-01  e=4.575E-02  Mus musculus
  2mh2-assembly1_A  TM=6.775E-01  e=5.980E-01  Mus musculus
  1sax-assembly1_A  TM=4.687E-01  e=3.814E-01  Staphylococcus aureus subsp. aureus N315
  1p6r-assembly1_A  TM=5.566E-01  e=9.377E-01  Bacillus licheniformis
  1okr-assembly1_A  TM=4.410E-01  e=5.608E-01  Staphylococcus aureus